Protein AF-A0A3D2L9Y1-F1 (afdb_monomer_lite)

pLDDT: mean 83.27, std 14.19, range [39.56, 96.75]

Sequence (163 aa):
FTISIGLVYITIAAFVGSVGGILMKRMAPIKALRLQAWVGLFSFAPLLITSSMIETGQLEALSRGGWQLAVAWLFAVVGVSIFGHGGFYTLIKKYDISLLSPLTLMTPVWGVVFGIVLLNEPITARLILGSVISLSGVFVIAVRQNKTLPDAAIVKKMGSGGS

Radius of gyration: 20.58 Å; chains: 1; bounding box: 47×42×62 Å

Structure (mmCIF, N/CA/C/O backbone):
data_AF-A0A3D2L9Y1-F1
#
_entry.id   AF-A0A3D2L9Y1-F1
#
loop_
_atom_site.group_PDB
_atom_site.id
_atom_site.type_symbol
_atom_site.label_atom_id
_atom_site.label_alt_id
_atom_site.label_comp_id
_atom_site.label_asym_id
_atom_site.label_entity_id
_atom_site.label_seq_id
_atom_site.pdbx_PDB_ins_code
_atom_site.Cartn_x
_atom_site.Cartn_y
_atom_site.Cartn_z
_atom_site.occupancy
_atom_site.B_iso_or_equiv
_atom_site.auth_seq_id
_atom_site.auth_comp_id
_atom_site.auth_asym_id
_atom_site.auth_atom_id
_atom_site.pdbx_PDB_model_num
ATOM 1 N N . PHE A 1 1 ? -2.178 27.683 7.871 1.00 56.72 1 PHE A N 1
ATOM 2 C CA . PHE A 1 1 ? -2.111 26.350 7.242 1.00 56.72 1 PHE A CA 1
ATOM 3 C C . PHE A 1 1 ? -1.381 25.447 8.223 1.00 56.72 1 PHE A C 1
ATOM 5 O O . PHE A 1 1 ? -0.203 25.677 8.459 1.00 56.72 1 PHE A O 1
ATOM 12 N N . THR A 1 2 ? -2.076 24.535 8.900 1.00 74.62 2 THR A N 1
ATOM 13 C CA . THR A 1 2 ? -1.471 23.700 9.952 1.00 74.62 2 THR A CA 1
ATOM 14 C C . THR A 1 2 ? -1.095 22.363 9.332 1.00 74.62 2 THR A C 1
ATOM 16 O O . THR A 1 2 ? -1.964 21.674 8.798 1.00 74.62 2 THR A O 1
ATOM 19 N N . ILE A 1 3 ? 0.190 22.013 9.343 1.00 82.56 3 ILE A N 1
ATOM 20 C CA . ILE A 1 3 ? 0.642 20.702 8.867 1.00 82.56 3 ILE A CA 1
ATOM 21 C C . ILE A 1 3 ? 0.085 19.653 9.834 1.00 82.56 3 ILE A C 1
ATOM 23 O O . ILE A 1 3 ? 0.392 19.684 11.024 1.00 82.56 3 ILE A O 1
ATOM 27 N N . SER A 1 4 ? -0.771 18.756 9.339 1.00 91.75 4 SER A N 1
ATOM 28 C CA . SER A 1 4 ? -1.321 17.674 10.155 1.00 91.75 4 SER A CA 1
ATOM 29 C C . SER A 1 4 ? -0.304 16.545 10.304 1.00 91.75 4 SER A C 1
ATOM 31 O O . SER A 1 4 ? 0.485 16.280 9.395 1.00 91.75 4 SER A O 1
ATOM 33 N N . ILE A 1 5 ? -0.356 15.826 11.427 1.00 91.62 5 ILE A N 1
ATOM 34 C CA . ILE A 1 5 ? 0.500 14.653 11.658 1.00 91.62 5 ILE A CA 1
ATOM 35 C C . ILE A 1 5 ? 0.315 13.588 10.561 1.00 91.62 5 ILE A C 1
ATOM 37 O O . ILE A 1 5 ? 1.281 12.989 10.097 1.00 91.62 5 ILE A O 1
ATOM 41 N N . GLY A 1 6 ? -0.915 13.430 10.057 1.00 89.19 6 GLY A N 1
ATOM 42 C CA . GLY A 1 6 ? -1.221 12.529 8.945 1.00 89.19 6 GLY A CA 1
ATOM 43 C C . GLY A 1 6 ? -0.502 12.915 7.650 1.00 89.19 6 GLY A C 1
ATOM 44 O O . GLY A 1 6 ? 0.006 12.041 6.951 1.00 89.19 6 GLY A O 1
ATOM 45 N N . LEU A 1 7 ? -0.385 14.214 7.349 1.00 88.50 7 LEU A N 1
ATOM 46 C CA . LEU A 1 7 ? 0.342 14.682 6.165 1.00 88.50 7 LEU A CA 1
ATOM 47 C C . LEU A 1 7 ? 1.845 14.383 6.269 1.00 88.50 7 LEU A C 1
ATOM 49 O O . LEU A 1 7 ? 2.471 14.007 5.275 1.00 88.50 7 LEU A O 1
ATOM 53 N N . VAL A 1 8 ? 2.411 14.494 7.474 1.00 93.06 8 VAL A N 1
ATOM 54 C CA . VAL A 1 8 ? 3.802 14.101 7.747 1.00 93.06 8 VAL A CA 1
ATOM 55 C C . VAL A 1 8 ? 3.990 12.603 7.503 1.00 93.06 8 VAL A C 1
ATOM 57 O O . VAL A 1 8 ? 4.893 12.225 6.755 1.00 93.06 8 VAL A O 1
ATOM 60 N N . TYR A 1 9 ? 3.108 11.751 8.040 1.00 91.31 9 TYR A N 1
ATOM 61 C CA . TYR A 1 9 ? 3.184 10.302 7.823 1.00 91.31 9 TYR A CA 1
ATOM 62 C C . TYR A 1 9 ? 3.076 9.912 6.348 1.00 91.31 9 TYR A C 1
ATOM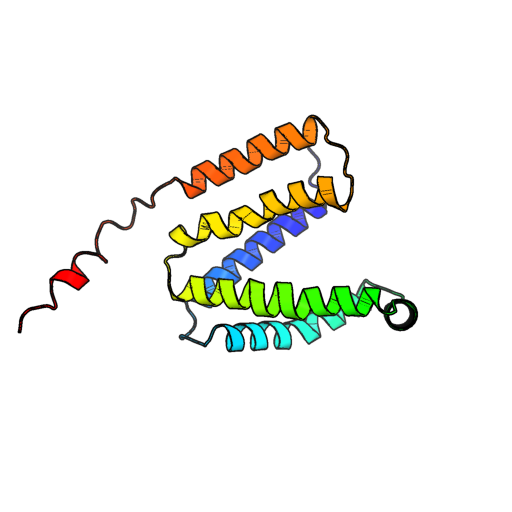 64 O O . TYR A 1 9 ? 3.879 9.108 5.877 1.00 91.31 9 TYR A O 1
ATOM 72 N N . ILE A 1 10 ? 2.146 10.510 5.599 1.00 90.44 10 ILE A N 1
ATOM 73 C CA . ILE A 1 10 ? 1.994 10.243 4.160 1.00 90.44 10 ILE A CA 1
ATOM 74 C C . ILE A 1 10 ? 3.259 10.647 3.393 1.00 90.44 10 ILE A C 1
ATOM 76 O O . ILE A 1 10 ? 3.709 9.911 2.516 1.00 90.44 10 ILE A O 1
ATOM 80 N N . THR A 1 11 ? 3.864 11.784 3.741 1.00 91.00 11 THR A N 1
ATOM 81 C CA . THR A 1 11 ? 5.090 12.266 3.086 1.00 91.00 11 THR A CA 1
ATOM 82 C C . THR A 1 11 ? 6.264 11.317 3.338 1.00 91.00 11 THR A C 1
ATOM 84 O O . THR A 1 11 ? 6.966 10.938 2.399 1.00 91.00 11 THR A O 1
ATOM 87 N N . ILE A 1 12 ? 6.445 10.873 4.587 1.00 95.06 12 ILE A N 1
ATOM 88 C CA . ILE A 1 12 ? 7.479 9.892 4.950 1.00 95.06 12 ILE A CA 1
ATOM 89 C C . ILE A 1 12 ? 7.228 8.562 4.230 1.00 95.06 12 ILE A C 1
ATOM 91 O O . ILE A 1 12 ? 8.150 8.005 3.634 1.00 95.06 12 ILE A O 1
ATOM 95 N N . ALA A 1 13 ? 5.985 8.076 4.222 1.00 91.25 13 ALA A N 1
ATOM 96 C CA . ALA A 1 13 ? 5.618 6.834 3.548 1.00 91.25 13 ALA A CA 1
ATOM 97 C C . ALA A 1 13 ? 5.904 6.893 2.038 1.00 91.25 13 ALA A C 1
ATOM 99 O O . ALA A 1 13 ? 6.487 5.960 1.484 1.00 91.25 13 ALA A O 1
ATOM 100 N N . ALA A 1 14 ? 5.565 8.004 1.378 1.00 87.88 14 ALA A N 1
ATOM 101 C CA . ALA A 1 14 ? 5.842 8.210 -0.042 1.00 87.88 14 ALA A CA 1
ATOM 102 C C . ALA A 1 14 ? 7.351 8.239 -0.342 1.00 87.88 14 ALA A C 1
ATOM 104 O O . ALA A 1 14 ? 7.801 7.643 -1.327 1.00 87.88 14 ALA A O 1
ATOM 105 N N . PHE A 1 15 ? 8.143 8.883 0.519 1.00 91.44 15 PHE A N 1
ATOM 106 C CA . PHE A 1 15 ? 9.600 8.906 0.399 1.00 91.44 15 PHE A CA 1
ATOM 107 C C . PHE A 1 15 ? 10.204 7.502 0.548 1.00 91.44 15 PHE A C 1
ATOM 109 O O . PHE A 1 15 ? 10.925 7.046 -0.342 1.00 91.44 15 PHE A O 1
ATOM 116 N N . VAL A 1 16 ? 9.854 6.780 1.618 1.00 92.50 16 VAL A N 1
ATOM 117 C CA . VAL A 1 16 ? 10.332 5.408 1.870 1.00 92.50 16 VAL A CA 1
ATOM 118 C C . VAL A 1 16 ? 9.915 4.465 0.738 1.00 92.50 16 VAL A C 1
ATOM 120 O O . VAL A 1 16 ? 10.744 3.704 0.238 1.00 92.50 16 VAL A O 1
ATOM 123 N N . GLY A 1 17 ? 8.666 4.556 0.272 1.00 85.44 17 GLY A N 1
ATOM 124 C CA . GLY A 1 17 ? 8.167 3.769 -0.857 1.00 85.44 17 GLY A CA 1
ATOM 125 C C . GLY A 1 17 ? 8.931 4.042 -2.155 1.00 85.44 17 GLY A C 1
ATOM 126 O O . GLY A 1 17 ? 9.277 3.105 -2.877 1.00 85.44 17 GLY A O 1
ATOM 127 N N . SER A 1 18 ? 9.272 5.306 -2.422 1.00 83.94 18 SER A N 1
ATOM 128 C CA . SER A 1 18 ? 10.062 5.702 -3.596 1.00 83.94 18 SER A CA 1
ATOM 129 C C . SER A 1 18 ? 11.490 5.154 -3.536 1.00 83.94 18 SER A C 1
ATOM 131 O O . SER A 1 18 ? 11.969 4.569 -4.511 1.00 83.94 18 SER A O 1
ATOM 133 N N . VAL A 1 19 ? 12.156 5.273 -2.382 1.00 87.50 19 VAL A N 1
ATOM 134 C CA . VAL A 1 19 ? 13.490 4.692 -2.156 1.00 87.50 19 VAL A CA 1
ATOM 135 C C . VAL A 1 19 ? 13.447 3.171 -2.317 1.00 87.50 19 VAL A C 1
ATOM 137 O O . VAL A 1 19 ? 14.272 2.609 -3.041 1.00 87.50 19 VAL A O 1
ATOM 140 N N . GLY A 1 20 ? 12.449 2.507 -1.726 1.00 84.88 20 GLY A N 1
ATOM 141 C CA . GLY A 1 20 ? 12.233 1.066 -1.871 1.00 84.88 20 GLY A CA 1
ATOM 142 C C . GLY A 1 20 ? 12.057 0.645 -3.333 1.00 84.88 20 GLY A C 1
ATOM 143 O O . GLY A 1 20 ? 12.697 -0.304 -3.784 1.00 84.88 20 GLY A O 1
ATOM 144 N N . GLY A 1 21 ? 11.265 1.394 -4.106 1.00 79.12 21 GLY A N 1
ATOM 145 C CA . GLY A 1 21 ? 11.091 1.189 -5.547 1.00 79.12 21 GLY A CA 1
ATOM 146 C C . GLY A 1 21 ? 12.402 1.253 -6.336 1.00 79.12 21 GLY A C 1
ATOM 147 O O . GLY A 1 21 ? 12.674 0.382 -7.168 1.00 79.12 21 GLY A O 1
ATOM 148 N N . ILE A 1 22 ? 13.243 2.250 -6.046 1.00 82.25 22 ILE A N 1
ATOM 149 C CA . ILE A 1 22 ? 14.557 2.415 -6.685 1.00 82.25 22 ILE A CA 1
ATOM 150 C C . ILE A 1 22 ? 15.498 1.266 -6.305 1.00 82.25 22 ILE A C 1
ATOM 152 O O . ILE A 1 22 ? 16.151 0.696 -7.183 1.00 82.25 22 ILE A O 1
ATOM 156 N N . LEU A 1 23 ? 15.560 0.898 -5.022 1.00 84.25 23 LEU A N 1
ATOM 157 C CA . LEU A 1 23 ? 16.397 -0.205 -4.542 1.00 84.25 23 LEU A CA 1
ATOM 158 C C . LEU A 1 23 ? 15.993 -1.534 -5.188 1.00 84.25 23 LEU A C 1
ATOM 160 O O . LEU A 1 23 ? 16.859 -2.236 -5.708 1.00 84.25 23 LEU A O 1
ATOM 164 N N . MET A 1 24 ? 14.692 -1.838 -5.263 1.00 80.00 24 MET A N 1
ATOM 165 C CA . MET A 1 24 ? 14.184 -3.051 -5.920 1.00 80.00 24 MET A CA 1
ATOM 166 C C . MET A 1 24 ? 14.624 -3.163 -7.384 1.00 80.00 24 MET A C 1
ATOM 168 O O . MET A 1 24 ? 14.886 -4.270 -7.857 1.00 80.00 24 MET A O 1
ATOM 172 N N . LYS A 1 25 ? 14.737 -2.035 -8.098 1.00 75.38 25 LYS A N 1
ATOM 173 C CA . LYS A 1 25 ? 15.258 -2.009 -9.472 1.00 75.38 25 LYS A CA 1
ATOM 174 C C . LYS A 1 25 ? 16.761 -2.251 -9.570 1.00 75.38 25 LYS A C 1
ATOM 176 O O . LYS A 1 25 ? 17.215 -2.747 -10.596 1.00 75.38 25 LYS A O 1
ATOM 181 N N . ARG A 1 26 ? 17.529 -1.875 -8.546 1.00 82.69 26 ARG A N 1
ATOM 182 C CA . ARG A 1 26 ? 18.990 -2.062 -8.506 1.00 82.69 26 ARG A CA 1
ATOM 183 C C . ARG A 1 26 ? 19.403 -3.456 -8.035 1.00 82.69 26 ARG A C 1
ATOM 185 O O . ARG A 1 26 ? 20.544 -3.850 -8.246 1.00 82.69 26 ARG A O 1
ATOM 192 N N . MET A 1 27 ? 18.502 -4.195 -7.391 1.00 81.31 27 MET A N 1
ATOM 193 C CA . MET A 1 27 ? 18.764 -5.561 -6.946 1.00 81.31 27 MET A CA 1
ATOM 194 C C . MET A 1 27 ? 18.876 -6.532 -8.125 1.00 81.31 27 MET A C 1
ATOM 196 O O . MET A 1 27 ? 18.195 -6.395 -9.143 1.00 81.31 27 MET A O 1
ATOM 200 N N . ALA A 1 28 ? 19.687 -7.577 -7.942 1.00 81.81 28 ALA A N 1
ATOM 201 C CA . ALA A 1 28 ? 19.756 -8.695 -8.874 1.00 81.81 28 ALA A CA 1
ATOM 202 C C . ALA A 1 28 ? 18.354 -9.297 -9.130 1.00 81.81 28 ALA A C 1
ATOM 204 O O . ALA A 1 28 ? 17.481 -9.260 -8.250 1.00 81.81 28 ALA A O 1
ATOM 205 N N . PRO A 1 29 ? 18.103 -9.871 -10.320 1.00 78.44 29 PRO A N 1
ATOM 206 C CA . PRO A 1 29 ? 16.788 -10.380 -10.689 1.00 78.44 29 PRO A CA 1
ATOM 207 C C . PRO A 1 29 ? 16.360 -11.569 -9.812 1.00 78.44 29 PRO A C 1
ATOM 209 O O . PRO A 1 29 ? 16.643 -12.730 -10.086 1.00 78.44 29 PRO A O 1
ATOM 212 N N . ILE A 1 30 ? 15.614 -11.270 -8.749 1.00 84.25 30 ILE A N 1
ATOM 213 C CA . ILE A 1 30 ? 14.937 -12.254 -7.893 1.00 84.25 30 ILE A CA 1
ATOM 214 C C . ILE A 1 30 ? 13.509 -12.489 -8.414 1.00 84.25 30 ILE A C 1
ATOM 216 O O . ILE A 1 30 ? 12.858 -11.548 -8.861 1.00 84.25 30 ILE A O 1
ATOM 220 N N . LYS A 1 31 ? 12.973 -13.715 -8.361 1.00 87.12 31 LYS A N 1
ATOM 221 C CA . LYS A 1 31 ? 11.558 -13.968 -8.712 1.00 87.12 31 LYS A CA 1
ATOM 222 C C . LYS A 1 31 ? 10.624 -13.131 -7.822 1.00 87.12 31 LYS A C 1
ATOM 224 O O . LYS A 1 31 ? 10.855 -13.054 -6.620 1.00 87.12 31 LYS A O 1
ATOM 229 N N . ALA A 1 32 ? 9.564 -12.551 -8.390 1.00 84.00 32 ALA A N 1
ATOM 230 C CA . ALA A 1 32 ? 8.650 -11.643 -7.684 1.00 84.00 32 ALA A CA 1
ATOM 231 C C . ALA A 1 32 ? 8.101 -12.225 -6.369 1.00 84.00 32 ALA A C 1
ATOM 233 O O . ALA A 1 32 ? 8.170 -11.572 -5.334 1.00 84.00 32 ALA A O 1
ATOM 234 N N . LEU A 1 33 ? 7.668 -13.489 -6.383 1.00 87.69 33 LEU A N 1
ATOM 235 C CA . LEU A 1 33 ? 7.171 -14.171 -5.184 1.00 87.69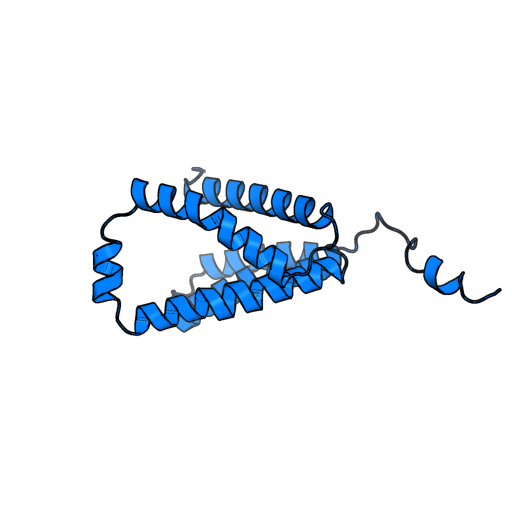 33 LEU A CA 1
ATOM 236 C C . LEU A 1 33 ? 8.242 -14.317 -4.091 1.00 87.69 33 LEU A C 1
ATOM 238 O O . LEU A 1 33 ? 7.949 -14.180 -2.910 1.00 87.69 33 LEU A O 1
ATOM 242 N N . ARG A 1 34 ? 9.504 -14.550 -4.476 1.00 90.12 34 ARG A N 1
ATOM 243 C CA . ARG A 1 34 ? 10.620 -14.636 -3.523 1.00 90.12 34 ARG A CA 1
ATOM 244 C C . ARG A 1 34 ? 10.932 -13.268 -2.917 1.00 90.12 34 ARG A C 1
ATOM 246 O O . ARG A 1 34 ? 11.239 -13.195 -1.736 1.00 90.12 34 ARG A O 1
ATOM 253 N N . LEU A 1 35 ? 10.835 -12.198 -3.706 1.00 87.69 35 LEU A N 1
ATOM 254 C CA . LEU A 1 35 ? 10.956 -10.836 -3.189 1.00 87.69 35 LEU A CA 1
ATOM 255 C C . LEU A 1 35 ? 9.834 -10.537 -2.184 1.00 87.69 35 LEU A C 1
ATOM 257 O O . LEU A 1 35 ? 10.129 -10.068 -1.091 1.00 87.69 35 LEU A O 1
ATOM 261 N N . GLN A 1 36 ? 8.586 -10.891 -2.507 1.00 90.06 36 GLN A N 1
ATOM 262 C CA . GLN A 1 36 ? 7.450 -10.715 -1.597 1.00 90.06 36 GLN A CA 1
ATOM 263 C C . GLN A 1 36 ? 7.619 -11.503 -0.291 1.00 90.06 36 GLN A C 1
ATOM 265 O O . GLN A 1 36 ? 7.335 -10.977 0.782 1.00 90.06 36 GLN A O 1
ATOM 270 N N . ALA A 1 37 ? 8.140 -12.732 -0.362 1.00 91.25 37 ALA A N 1
ATOM 271 C CA . ALA A 1 37 ? 8.443 -13.533 0.821 1.00 91.25 37 ALA A CA 1
ATOM 272 C C . ALA A 1 37 ? 9.501 -12.866 1.717 1.00 91.25 37 ALA A C 1
ATOM 274 O O . ALA A 1 37 ? 9.321 -12.808 2.931 1.00 91.25 37 ALA A O 1
ATOM 275 N N . TRP A 1 38 ? 10.568 -12.310 1.130 1.00 91.62 38 TRP A N 1
ATOM 276 C CA . TRP A 1 38 ? 11.579 -11.566 1.886 1.00 91.62 38 TRP A CA 1
ATOM 277 C C . TRP A 1 38 ? 11.015 -10.300 2.525 1.00 91.62 38 TRP A C 1
ATOM 279 O O . TRP A 1 38 ? 11.275 -10.054 3.700 1.00 91.62 38 TRP A O 1
ATOM 289 N N . VAL A 1 39 ? 10.219 -9.523 1.785 1.00 89.25 39 VAL A N 1
ATOM 290 C CA . VAL A 1 39 ? 9.552 -8.328 2.322 1.00 89.25 39 VAL A CA 1
ATOM 291 C C . VAL A 1 39 ? 8.665 -8.707 3.507 1.00 89.25 39 VAL A C 1
ATOM 293 O O . VAL A 1 39 ? 8.776 -8.085 4.559 1.00 89.25 39 VAL A O 1
ATOM 296 N N . GLY A 1 40 ? 7.845 -9.753 3.378 1.00 90.88 40 GLY A N 1
ATOM 297 C CA . GLY A 1 40 ? 6.997 -10.238 4.469 1.00 90.88 40 GLY A CA 1
ATOM 298 C C . GLY A 1 40 ? 7.801 -10.686 5.692 1.00 90.88 40 GLY A C 1
ATOM 299 O O . GLY A 1 40 ? 7.509 -10.257 6.807 1.00 90.88 40 GLY A O 1
ATOM 300 N N . LEU A 1 41 ? 8.855 -11.482 5.484 1.00 94.56 41 LEU A N 1
ATOM 301 C CA . LEU A 1 41 ? 9.709 -11.982 6.564 1.00 94.56 41 LEU A CA 1
ATOM 302 C C . LEU A 1 41 ? 10.394 -10.842 7.330 1.00 94.56 41 LEU A C 1
ATOM 304 O O . LEU A 1 41 ? 10.337 -10.806 8.557 1.00 94.56 41 LEU A O 1
ATOM 308 N N . PHE A 1 42 ? 11.001 -9.887 6.621 1.00 94.06 42 PHE A N 1
ATOM 309 C CA . PHE A 1 42 ? 11.674 -8.750 7.257 1.00 94.06 42 PHE A CA 1
ATOM 310 C C . PHE A 1 42 ? 10.705 -7.715 7.835 1.00 94.06 42 PHE A C 1
ATOM 312 O O . PHE A 1 42 ? 11.102 -6.944 8.705 1.00 94.06 42 PHE A O 1
ATOM 319 N N . SER A 1 43 ? 9.440 -7.710 7.404 1.00 93.50 43 SER A N 1
ATOM 320 C CA . SER A 1 43 ? 8.404 -6.853 7.991 1.00 93.50 43 SER A CA 1
ATOM 321 C C . SER A 1 43 ? 7.873 -7.393 9.320 1.00 93.50 43 SER A C 1
ATOM 323 O O . SER A 1 43 ? 7.349 -6.614 10.111 1.00 93.50 43 SER A O 1
ATOM 325 N N . PHE A 1 44 ? 8.022 -8.693 9.605 1.00 94.38 44 PHE A N 1
ATOM 326 C CA . PHE A 1 44 ? 7.456 -9.318 10.804 1.00 94.38 44 PHE A CA 1
ATOM 327 C C . PHE A 1 44 ? 7.940 -8.664 12.106 1.00 94.38 44 PHE A C 1
ATOM 329 O O . PHE A 1 44 ? 7.127 -8.194 12.896 1.00 94.38 44 PHE A O 1
ATOM 336 N N . ALA A 1 45 ? 9.258 -8.589 12.313 1.00 95.81 45 ALA A N 1
ATOM 337 C CA . ALA A 1 45 ? 9.834 -8.023 13.532 1.00 95.81 45 ALA A CA 1
ATOM 338 C C . ALA A 1 45 ? 9.469 -6.539 13.756 1.00 95.81 45 ALA A C 1
ATOM 340 O O . ALA A 1 45 ? 8.962 -6.225 14.833 1.00 95.81 45 ALA A O 1
ATOM 341 N N . PRO A 1 46 ? 9.660 -5.614 12.789 1.00 95.00 46 PRO A N 1
ATOM 342 C CA . PRO A 1 46 ? 9.325 -4.208 13.005 1.00 95.00 46 PRO A CA 1
ATOM 343 C C . PRO A 1 46 ? 7.822 -3.980 13.196 1.00 95.00 46 PRO A C 1
ATOM 345 O O . PRO A 1 46 ? 7.452 -3.154 14.030 1.00 95.00 46 PRO A O 1
ATOM 348 N N . LEU A 1 47 ? 6.954 -4.716 12.488 1.00 94.00 47 LEU A N 1
ATOM 349 C CA . LEU A 1 47 ? 5.506 -4.619 12.697 1.00 94.00 47 LEU A CA 1
ATOM 350 C C . LEU A 1 47 ? 5.101 -5.137 14.078 1.00 94.00 47 LEU A C 1
ATOM 352 O O . LEU A 1 47 ? 4.326 -4.471 14.758 1.00 94.00 47 LEU A O 1
ATOM 356 N N . LEU A 1 48 ? 5.656 -6.270 14.521 1.00 94.38 48 LEU A N 1
ATOM 357 C CA . LEU A 1 48 ? 5.363 -6.824 15.842 1.00 94.38 48 LEU A CA 1
ATOM 358 C C . LEU A 1 48 ? 5.816 -5.878 16.962 1.00 94.38 48 LEU A C 1
ATOM 360 O O . LEU A 1 48 ? 5.043 -5.605 17.876 1.00 94.38 48 LEU A O 1
ATOM 364 N N . ILE A 1 49 ? 7.033 -5.332 16.863 1.00 96.12 49 ILE A N 1
ATOM 365 C CA . ILE A 1 49 ? 7.560 -4.367 17.839 1.00 96.12 49 ILE A CA 1
ATOM 366 C C . ILE A 1 49 ? 6.673 -3.119 17.870 1.00 96.12 49 ILE A C 1
ATOM 368 O O . ILE A 1 49 ? 6.202 -2.728 18.935 1.00 96.12 49 ILE A O 1
ATOM 372 N N . THR A 1 50 ? 6.385 -2.530 16.708 1.00 94.62 50 THR A N 1
ATOM 373 C CA . THR A 1 50 ? 5.601 -1.289 16.627 1.00 94.62 50 THR A CA 1
ATOM 374 C C . THR A 1 50 ? 4.175 -1.492 17.139 1.00 94.62 50 THR A C 1
ATOM 376 O O . THR A 1 50 ? 3.694 -0.684 17.930 1.00 94.62 50 THR A O 1
ATOM 379 N N . SER A 1 51 ? 3.524 -2.596 16.761 1.00 94.31 51 SER A N 1
ATOM 380 C CA . SER A 1 51 ? 2.193 -2.950 17.261 1.00 94.31 51 SER A CA 1
ATOM 381 C C . SER A 1 51 ? 2.227 -3.156 18.778 1.00 94.31 51 SER A C 1
ATOM 383 O O . SER A 1 51 ? 1.409 -2.574 19.478 1.00 94.31 51 SER A O 1
ATOM 385 N N . SER A 1 52 ? 3.222 -3.861 19.333 1.00 94.25 52 SER A N 1
ATOM 386 C CA . SER A 1 52 ? 3.336 -4.056 20.792 1.00 94.25 52 SER A CA 1
ATOM 387 C C . SER A 1 52 ? 3.559 -2.767 21.596 1.00 94.25 52 SER A C 1
ATOM 389 O O . SER A 1 52 ? 3.212 -2.715 22.773 1.00 94.25 52 SER A O 1
ATOM 391 N N . MET A 1 53 ? 4.133 -1.731 20.977 1.00 96.75 53 MET A N 1
ATOM 392 C CA . MET A 1 53 ? 4.400 -0.447 21.629 1.00 96.75 53 MET A CA 1
ATOM 393 C C . MET A 1 53 ? 3.218 0.528 21.551 1.00 96.75 53 MET A C 1
ATOM 395 O O . MET A 1 53 ? 3.107 1.401 22.410 1.00 96.75 53 MET A O 1
ATOM 399 N N . ILE A 1 54 ? 2.382 0.431 20.511 1.00 95.75 54 ILE A N 1
ATOM 400 C CA . ILE A 1 54 ? 1.372 1.452 20.178 1.00 95.75 54 ILE A CA 1
ATOM 401 C C . ILE A 1 54 ? -0.061 0.917 20.303 1.00 95.75 54 ILE A C 1
ATOM 403 O O . ILE A 1 54 ? -0.977 1.679 20.609 1.00 95.75 54 ILE A O 1
ATOM 407 N N . GLU A 1 55 ? -0.274 -0.378 20.082 1.00 94.38 55 GLU A N 1
ATOM 408 C CA . GLU A 1 55 ? -1.594 -1.007 20.066 1.00 94.38 55 GLU A CA 1
ATOM 409 C C . GLU A 1 55 ? -1.811 -1.874 21.313 1.00 94.38 55 GLU A C 1
ATOM 411 O O . GLU A 1 55 ? -0.884 -2.447 21.883 1.00 94.38 55 GLU A O 1
ATOM 416 N N . THR A 1 56 ? -3.068 -1.999 21.733 1.00 94.56 56 THR A N 1
ATOM 417 C CA . THR A 1 56 ? -3.485 -2.834 22.867 1.00 94.56 56 THR A CA 1
ATOM 418 C C . THR A 1 56 ? -4.656 -3.731 22.464 1.00 94.56 56 THR A C 1
ATOM 420 O O . THR A 1 56 ? -5.337 -3.480 21.472 1.00 94.56 56 THR A O 1
ATOM 423 N N . GLY A 1 57 ? -4.880 -4.826 23.199 1.00 93.81 57 GLY A N 1
ATOM 424 C CA . GLY A 1 57 ? -6.011 -5.732 22.948 1.00 93.81 57 GLY A CA 1
ATOM 425 C C . GLY A 1 57 ? -5.844 -6.690 21.758 1.00 93.81 57 GLY A C 1
ATOM 426 O O . GLY A 1 57 ? -6.812 -7.325 21.352 1.00 93.81 57 GLY A O 1
ATOM 427 N N . GLN A 1 58 ? -4.635 -6.852 21.209 1.00 91.50 58 GLN A N 1
ATOM 428 C CA . GLN A 1 58 ? -4.380 -7.694 20.025 1.00 91.50 58 GLN A CA 1
ATOM 429 C C . GLN A 1 58 ? -4.839 -9.151 20.217 1.00 91.50 58 GLN A C 1
ATOM 431 O O . GLN A 1 58 ? -5.505 -9.718 19.354 1.00 91.50 58 GLN A O 1
ATOM 436 N N . LEU A 1 59 ? -4.514 -9.756 21.368 1.00 91.12 59 LEU A N 1
ATOM 437 C CA . LEU A 1 59 ? -4.893 -11.138 21.696 1.00 91.12 59 LEU A CA 1
ATOM 438 C C . LEU A 1 59 ? -6.413 -11.303 21.848 1.00 91.12 59 LEU A C 1
ATOM 440 O O . LEU A 1 59 ? -6.974 -12.330 21.470 1.00 91.12 59 LEU A O 1
ATOM 444 N N . GLU A 1 60 ? -7.084 -10.282 22.376 1.00 93.06 60 GLU A N 1
ATOM 445 C CA . GLU A 1 60 ? -8.540 -10.255 22.520 1.00 93.06 60 GLU A CA 1
ATOM 446 C C . GLU A 1 60 ? -9.230 -10.069 21.162 1.00 93.06 60 GLU A C 1
ATOM 448 O O . GLU A 1 60 ? -10.228 -10.728 20.877 1.00 93.06 60 GLU A O 1
ATOM 453 N N . ALA A 1 61 ? -8.669 -9.240 20.280 1.00 89.94 61 ALA A N 1
ATOM 454 C CA . ALA A 1 61 ? -9.142 -9.095 18.906 1.00 89.94 61 ALA A CA 1
ATOM 455 C C . ALA A 1 61 ? -8.999 -10.406 18.112 1.00 89.94 61 ALA A C 1
ATOM 457 O O . ALA A 1 61 ? -9.906 -10.772 17.364 1.00 89.94 61 ALA A O 1
ATOM 458 N N . LEU A 1 62 ? -7.906 -11.149 18.320 1.00 90.31 62 LEU A N 1
ATOM 459 C CA . LEU A 1 62 ? -7.698 -12.481 17.740 1.00 90.31 62 LEU A CA 1
ATOM 460 C C . LEU A 1 62 ? -8.741 -13.495 18.222 1.00 90.31 62 LEU A C 1
ATOM 462 O O . LEU A 1 62 ? -9.276 -14.247 17.409 1.00 90.31 62 LEU A O 1
ATOM 466 N N . SER A 1 63 ? -9.060 -13.507 19.519 1.00 91.62 63 SER A N 1
ATOM 467 C CA . SER A 1 63 ? -10.036 -14.456 20.070 1.00 91.62 63 SER A CA 1
ATOM 468 C C . SER A 1 63 ? -11.484 -14.109 19.712 1.00 91.62 63 SER A C 1
ATOM 470 O O . SER A 1 63 ? -12.299 -15.013 19.528 1.00 91.62 63 SER A O 1
ATOM 472 N N . ARG A 1 64 ? -11.816 -12.819 19.568 1.00 93.38 64 ARG A N 1
ATOM 473 C CA . ARG A 1 64 ? -13.177 -12.351 19.246 1.00 93.38 64 ARG A CA 1
ATOM 474 C C . ARG A 1 64 ? -13.450 -12.138 17.760 1.00 93.38 64 ARG A C 1
ATOM 476 O O . ARG A 1 64 ? -14.611 -12.039 17.376 1.00 93.38 64 ARG A O 1
ATOM 483 N N . GLY A 1 65 ? -12.417 -12.056 16.926 1.00 89.38 65 GLY A N 1
ATOM 484 C CA . GLY A 1 65 ? -12.546 -11.680 15.516 1.00 89.38 65 GLY A CA 1
ATOM 485 C C . GLY A 1 65 ? -13.297 -12.685 14.635 1.00 89.38 65 GLY A C 1
ATOM 486 O O . GLY A 1 65 ? -13.787 -12.311 13.568 1.00 89.38 65 GLY A O 1
ATOM 487 N N . GLY A 1 66 ? -13.409 -13.945 15.071 1.00 93.00 66 GLY A N 1
ATOM 488 C CA . GLY A 1 66 ? -14.206 -14.972 14.399 1.00 93.00 66 GLY A CA 1
ATOM 489 C C . GLY A 1 66 ? -13.825 -15.194 12.929 1.00 93.00 66 GLY A C 1
ATOM 490 O O . GLY A 1 66 ? -12.662 -15.091 12.534 1.00 93.00 66 GLY A O 1
ATOM 491 N N . TRP A 1 67 ? -14.820 -15.511 12.098 1.00 94.69 67 TRP A N 1
ATOM 492 C CA . TRP A 1 67 ? -14.611 -15.790 10.673 1.00 94.69 67 TRP A CA 1
ATOM 493 C C . TRP A 1 67 ? -14.318 -14.522 9.858 1.00 94.69 67 TRP A C 1
ATOM 495 O O . TRP A 1 67 ? -13.615 -14.594 8.851 1.00 94.69 67 TRP A O 1
ATOM 505 N N . GLN A 1 68 ? -14.797 -13.353 10.294 1.00 94.12 68 GLN A N 1
ATOM 506 C CA . GLN A 1 68 ? -14.547 -12.078 9.620 1.00 94.12 68 GLN A CA 1
ATOM 507 C C . GLN A 1 68 ? -13.061 -11.715 9.661 1.00 94.12 68 GLN A C 1
ATOM 509 O O . GLN A 1 68 ? -12.502 -11.310 8.640 1.00 94.12 68 GLN A O 1
ATOM 514 N N . LEU A 1 69 ? -12.404 -11.925 10.809 1.00 94.31 69 LEU A N 1
ATOM 515 C CA . LEU A 1 69 ? -10.956 -11.753 10.925 1.00 94.31 69 LEU A CA 1
ATOM 516 C C . LEU A 1 69 ? -10.208 -12.712 9.993 1.00 94.31 69 LEU A C 1
ATOM 518 O O . LEU A 1 69 ? -9.263 -12.296 9.327 1.00 94.31 69 LEU A O 1
ATOM 522 N N . ALA A 1 70 ? -10.655 -13.966 9.892 1.00 93.44 70 ALA A N 1
ATOM 523 C CA . ALA A 1 70 ? -10.051 -14.938 8.984 1.00 93.44 70 ALA A CA 1
ATOM 524 C C . ALA A 1 70 ? -10.178 -14.511 7.511 1.00 93.44 70 ALA A C 1
ATOM 526 O O . ALA A 1 70 ? -9.205 -14.604 6.765 1.00 93.44 70 ALA A O 1
ATOM 527 N N . VAL A 1 71 ? -11.337 -13.989 7.095 1.00 95.69 71 VAL A N 1
ATOM 528 C CA . VAL A 1 71 ? -11.547 -13.476 5.729 1.00 95.69 71 VAL A CA 1
ATOM 529 C C . VAL A 1 71 ? -10.698 -12.233 5.464 1.00 95.69 71 VAL A C 1
ATOM 531 O O . VAL A 1 71 ? -10.051 -12.158 4.419 1.00 95.69 71 VAL A O 1
ATOM 534 N N . ALA A 1 72 ? -10.646 -11.283 6.401 1.00 94.44 72 ALA A N 1
ATOM 535 C CA . ALA A 1 72 ? -9.811 -10.089 6.275 1.00 94.44 72 ALA A CA 1
ATOM 536 C C . ALA A 1 72 ? -8.321 -10.453 6.173 1.00 94.44 72 ALA A C 1
ATOM 538 O O . ALA A 1 72 ? -7.604 -9.934 5.313 1.00 94.44 72 ALA A O 1
ATOM 539 N N . TRP A 1 73 ? -7.869 -11.397 7.000 1.00 94.56 73 TRP A N 1
ATOM 540 C CA . TRP A 1 73 ? -6.504 -11.908 6.968 1.00 94.56 73 TRP A CA 1
ATOM 541 C C . TRP A 1 73 ? -6.195 -12.631 5.653 1.00 94.56 73 TRP A C 1
ATOM 543 O O . TRP A 1 73 ? -5.180 -12.344 5.017 1.00 94.56 73 TRP A O 1
ATOM 553 N N . LEU A 1 74 ? -7.093 -13.503 5.186 1.00 96.44 74 LEU A N 1
ATOM 554 C CA . LEU A 1 74 ? -6.937 -14.204 3.912 1.00 96.44 74 LEU A CA 1
ATOM 555 C C . LEU A 1 74 ? -6.889 -13.223 2.735 1.00 96.44 74 LEU A C 1
ATOM 557 O O . LEU A 1 74 ? -6.050 -13.369 1.847 1.00 96.44 74 LEU A O 1
ATOM 561 N N . PHE A 1 75 ? -7.742 -12.200 2.741 1.00 95.44 75 PHE A N 1
ATOM 562 C CA . PHE A 1 75 ? -7.727 -11.149 1.731 1.00 95.44 75 PHE A CA 1
ATOM 563 C C . PHE A 1 75 ? -6.404 -10.369 1.741 1.00 95.44 75 PHE A C 1
ATOM 565 O O . PHE A 1 75 ? -5.807 -10.164 0.682 1.00 95.44 75 PHE A O 1
ATOM 572 N N . ALA A 1 76 ? -5.895 -9.999 2.919 1.00 94.69 76 ALA A N 1
ATOM 573 C CA . ALA A 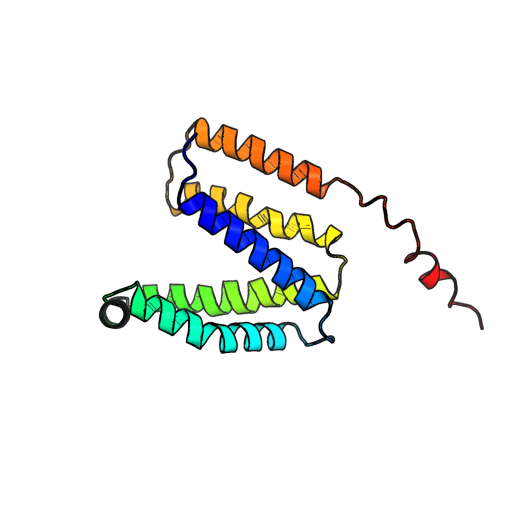1 76 ? -4.615 -9.306 3.048 1.00 94.69 76 ALA A CA 1
ATOM 574 C C . ALA A 1 76 ? -3.433 -10.167 2.558 1.00 94.69 76 ALA A C 1
ATOM 576 O O . ALA A 1 76 ? -2.567 -9.685 1.824 1.00 94.69 76 ALA A O 1
ATOM 577 N N . VAL A 1 77 ? -3.404 -11.454 2.915 1.00 93.56 77 VAL A N 1
ATOM 578 C CA . VAL A 1 77 ? -2.317 -12.370 2.535 1.00 93.56 77 VAL A CA 1
ATOM 579 C C . VAL A 1 77 ? -2.398 -12.756 1.057 1.00 93.56 77 VAL A C 1
ATOM 581 O O . VAL A 1 77 ? -1.419 -12.622 0.324 1.00 93.56 77 VAL A O 1
ATOM 584 N N . VAL A 1 78 ? -3.548 -13.231 0.589 1.00 95.31 78 VAL A N 1
ATOM 585 C CA . VAL A 1 78 ? -3.683 -13.784 -0.765 1.00 95.31 78 VAL A CA 1
ATOM 586 C C . VAL A 1 78 ? -3.963 -12.685 -1.782 1.00 95.31 78 VAL A C 1
ATOM 588 O O . VAL A 1 78 ? -3.260 -12.591 -2.788 1.00 95.31 78 VAL A O 1
ATOM 591 N N . GLY A 1 79 ? -4.962 -11.844 -1.518 1.00 94.69 79 GLY A N 1
ATOM 592 C CA . GLY A 1 79 ? -5.409 -10.806 -2.447 1.00 94.69 79 GLY A CA 1
ATOM 593 C C . GLY A 1 79 ? -4.413 -9.657 -2.563 1.00 94.69 79 GLY A C 1
ATOM 594 O O . GLY A 1 79 ? -3.971 -9.318 -3.661 1.00 94.69 79 GLY A O 1
ATOM 595 N N . VAL A 1 80 ? -4.019 -9.071 -1.434 1.00 93.31 80 VAL A N 1
ATOM 596 C CA . VAL A 1 80 ? -3.150 -7.884 -1.439 1.00 93.31 80 VAL A CA 1
ATOM 597 C C . VAL A 1 80 ? -1.678 -8.274 -1.586 1.00 93.31 80 VAL A C 1
ATOM 599 O O . VAL A 1 80 ? -0.991 -7.795 -2.490 1.00 93.31 80 VAL A O 1
ATOM 602 N N . SER A 1 81 ? -1.180 -9.158 -0.722 1.00 92.31 81 SER A N 1
ATOM 603 C CA . SER A 1 81 ? 0.248 -9.481 -0.650 1.00 92.31 81 SER A CA 1
ATOM 604 C C . SER A 1 81 ? 0.708 -10.393 -1.796 1.00 92.31 81 SER A C 1
ATOM 606 O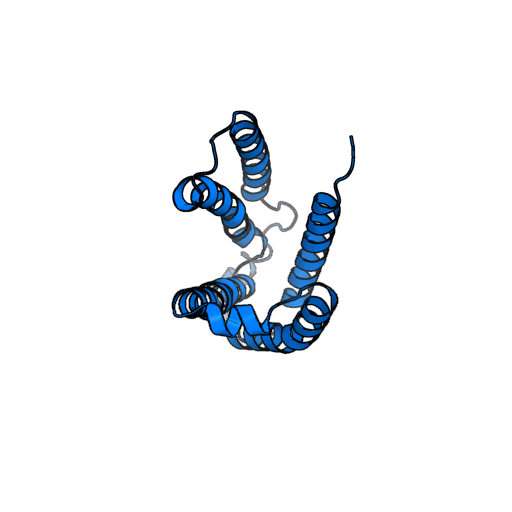 O . SER A 1 81 ? 1.545 -9.994 -2.606 1.00 92.31 81 SER A O 1
ATOM 608 N N . ILE A 1 82 ? 0.157 -11.600 -1.930 1.00 91.94 82 ILE A N 1
ATOM 609 C CA . ILE A 1 82 ? 0.620 -12.544 -2.960 1.00 91.94 82 ILE A CA 1
ATOM 610 C C . ILE A 1 82 ? 0.208 -12.078 -4.361 1.00 91.94 82 ILE A C 1
ATOM 612 O O . ILE A 1 82 ? 1.062 -11.975 -5.244 1.00 91.94 82 ILE A O 1
ATOM 616 N N . PHE A 1 83 ? -1.077 -11.791 -4.574 1.00 92.94 83 PHE A N 1
ATOM 617 C CA . PHE A 1 83 ? -1.584 -11.419 -5.893 1.00 92.94 83 PHE A CA 1
ATOM 618 C C . PHE A 1 83 ? -1.229 -9.972 -6.260 1.00 92.94 83 PHE A C 1
ATOM 620 O O . PHE A 1 83 ? -0.575 -9.751 -7.281 1.00 92.94 83 PHE A O 1
ATOM 627 N N . GLY A 1 84 ? -1.586 -8.996 -5.419 1.00 91.50 84 GLY A N 1
ATOM 628 C CA . GLY A 1 84 ? -1.332 -7.575 -5.675 1.00 91.50 84 GLY A CA 1
ATOM 629 C C . GLY A 1 84 ? 0.158 -7.245 -5.811 1.00 91.50 84 GLY A C 1
ATOM 630 O O . GLY A 1 84 ? 0.615 -6.858 -6.892 1.00 91.50 84 GLY A O 1
ATOM 631 N N . HIS A 1 85 ? 0.942 -7.434 -4.744 1.00 89.81 85 HIS A N 1
ATOM 632 C CA . HIS A 1 85 ? 2.376 -7.124 -4.789 1.00 89.81 85 HIS A CA 1
ATOM 633 C C . HIS A 1 85 ? 3.165 -8.088 -5.679 1.00 89.81 85 HIS A C 1
ATOM 635 O O . HIS A 1 85 ? 4.010 -7.636 -6.453 1.00 89.81 85 HIS A O 1
ATOM 641 N N . GLY A 1 86 ? 2.886 -9.395 -5.638 1.00 88.62 86 GLY A N 1
ATOM 642 C CA . GLY A 1 86 ? 3.564 -10.359 -6.513 1.00 88.62 86 GLY A CA 1
ATOM 643 C C . GLY A 1 86 ? 3.343 -10.062 -8.001 1.00 88.62 86 GLY A C 1
ATOM 644 O O . GLY A 1 86 ? 4.297 -10.095 -8.791 1.00 88.62 86 GLY A O 1
ATOM 645 N N . GLY A 1 87 ? 2.116 -9.692 -8.381 1.00 89.62 87 GLY A N 1
ATOM 646 C CA . GLY A 1 87 ? 1.791 -9.208 -9.720 1.00 89.62 87 GLY A CA 1
ATOM 647 C C . GLY A 1 87 ? 2.567 -7.936 -10.056 1.00 89.62 87 GLY A C 1
ATOM 648 O O . GLY A 1 87 ? 3.327 -7.909 -11.026 1.00 89.62 87 GLY A O 1
ATOM 649 N N . PHE A 1 88 ? 2.471 -6.910 -9.210 1.00 87.38 88 PHE A N 1
ATOM 650 C CA . PHE A 1 88 ? 3.159 -5.635 -9.419 1.00 87.38 88 PHE A CA 1
ATOM 651 C C . PHE A 1 88 ? 4.684 -5.784 -9.560 1.00 87.38 88 PHE A C 1
ATOM 653 O O . PHE A 1 88 ? 5.288 -5.213 -10.469 1.00 87.38 88 PHE A O 1
ATOM 660 N N . TYR A 1 89 ? 5.322 -6.613 -8.733 1.00 86.44 89 TYR A N 1
ATOM 661 C CA . TYR A 1 89 ? 6.761 -6.886 -8.810 1.00 86.44 89 TYR A CA 1
ATOM 662 C C . TYR A 1 89 ? 7.158 -7.652 -10.070 1.00 86.44 89 TYR A C 1
ATOM 664 O O . TYR A 1 89 ? 8.259 -7.458 -10.592 1.00 86.44 89 TYR A O 1
ATOM 672 N N . THR A 1 90 ? 6.272 -8.504 -10.583 1.00 85.50 90 THR A N 1
ATOM 673 C CA . THR A 1 90 ? 6.471 -9.154 -11.883 1.00 85.50 90 THR A CA 1
ATOM 674 C C . THR A 1 90 ? 6.454 -8.113 -13.003 1.00 85.50 90 THR A C 1
ATOM 676 O O . THR A 1 90 ? 7.321 -8.135 -13.878 1.00 85.50 90 THR A O 1
ATOM 679 N N . LEU A 1 91 ? 5.523 -7.158 -12.942 1.00 85.38 91 LEU A N 1
ATOM 680 C CA . LEU A 1 91 ? 5.418 -6.068 -13.909 1.00 85.38 91 LEU A CA 1
ATOM 681 C C . LEU A 1 91 ? 6.632 -5.126 -13.851 1.00 85.38 91 LEU A C 1
ATOM 683 O O . LEU A 1 91 ? 7.188 -4.826 -14.905 1.00 85.38 91 LEU A O 1
ATOM 687 N N . ILE A 1 92 ? 7.101 -4.739 -12.656 1.00 81.06 92 ILE A N 1
ATOM 688 C CA . ILE A 1 92 ? 8.301 -3.893 -12.457 1.00 81.06 92 ILE A CA 1
ATOM 689 C C . ILE A 1 92 ? 9.543 -4.457 -13.145 1.00 81.06 92 ILE A C 1
ATOM 691 O O . ILE A 1 92 ? 10.390 -3.699 -13.613 1.00 81.06 92 ILE A O 1
ATOM 695 N N . LYS A 1 93 ? 9.674 -5.783 -13.190 1.00 75.62 93 LYS A N 1
ATOM 696 C CA . LYS A 1 93 ? 10.818 -6.443 -13.829 1.00 75.62 93 LYS A CA 1
ATOM 697 C C . LYS A 1 93 ? 10.674 -6.538 -15.346 1.00 75.62 93 LYS A C 1
ATOM 699 O O . LYS A 1 93 ? 11.683 -6.686 -16.028 1.00 75.62 93 LYS A O 1
ATOM 704 N N . LYS A 1 94 ? 9.443 -6.500 -15.865 1.00 78.75 94 LYS A N 1
ATOM 705 C CA . LYS A 1 94 ? 9.136 -6.693 -17.289 1.00 78.75 94 LYS A CA 1
ATOM 706 C C . LYS A 1 94 ? 9.001 -5.378 -18.060 1.00 78.75 94 LYS A C 1
ATOM 708 O O . LYS A 1 94 ? 9.331 -5.344 -19.242 1.00 78.75 94 LYS A O 1
ATOM 713 N N . TYR A 1 95 ? 8.512 -4.325 -17.414 1.00 79.12 95 TYR A N 1
ATOM 714 C CA . TYR A 1 95 ? 8.207 -3.041 -18.040 1.00 79.12 95 TYR A CA 1
ATOM 715 C C . TYR A 1 95 ? 9.018 -1.908 -17.411 1.00 79.12 95 TYR A C 1
ATOM 717 O O . TYR A 1 95 ? 9.410 -1.971 -16.245 1.00 79.12 95 TYR A O 1
ATOM 725 N N . ASP A 1 96 ? 9.248 -0.843 -18.180 1.00 72.88 96 ASP A N 1
ATOM 726 C CA . ASP A 1 96 ? 9.813 0.384 -17.625 1.00 72.88 96 ASP A CA 1
ATOM 727 C C . ASP A 1 96 ? 8.887 0.963 -16.533 1.00 72.88 96 ASP A C 1
ATOM 729 O O . ASP A 1 96 ? 7.665 0.816 -16.597 1.00 72.88 96 ASP A O 1
ATOM 733 N N . ILE A 1 97 ? 9.458 1.654 -15.536 1.00 68.56 97 ILE A N 1
ATOM 734 C CA . ILE A 1 97 ? 8.672 2.253 -14.441 1.00 68.56 97 ILE A CA 1
ATOM 735 C C . ILE A 1 97 ? 7.681 3.281 -14.975 1.00 68.56 97 ILE A C 1
ATOM 737 O O . ILE A 1 97 ? 6.577 3.379 -14.440 1.00 68.56 97 ILE A O 1
ATOM 741 N N . SER A 1 98 ? 8.036 4.009 -16.036 1.00 71.94 98 SER A N 1
ATOM 742 C CA . SER A 1 98 ? 7.142 5.009 -16.618 1.00 71.94 98 SER A CA 1
ATOM 743 C C . SER A 1 98 ? 5.833 4.384 -17.112 1.00 71.94 98 SER A C 1
ATOM 745 O O . SER A 1 98 ? 4.774 4.967 -16.891 1.00 71.94 98 SER A O 1
ATOM 747 N N . LEU A 1 99 ? 5.878 3.164 -17.669 1.00 74.00 99 LEU A N 1
ATOM 748 C CA . LEU A 1 99 ? 4.689 2.431 -18.132 1.00 74.00 99 LEU A CA 1
ATOM 749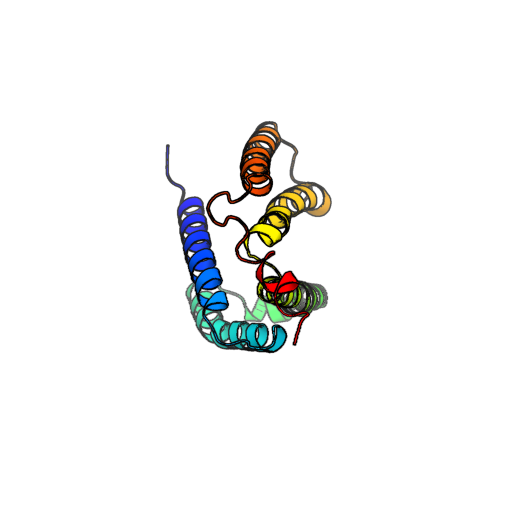 C C . LEU A 1 99 ? 3.825 1.895 -16.984 1.00 74.00 99 LEU A C 1
ATOM 751 O O . LEU A 1 99 ? 2.640 1.640 -17.172 1.00 74.00 99 LEU A O 1
ATOM 755 N N . LEU A 1 100 ? 4.407 1.719 -15.797 1.00 77.81 100 LEU A N 1
ATOM 756 C CA . LEU A 1 100 ? 3.706 1.215 -14.613 1.00 77.81 100 LEU A CA 1
ATOM 757 C C . LEU A 1 100 ? 3.136 2.324 -13.740 1.00 77.81 100 LEU A C 1
ATOM 759 O O . LEU A 1 100 ? 2.306 2.045 -12.874 1.00 77.81 100 LEU A O 1
ATOM 763 N N . SER A 1 101 ? 3.545 3.572 -13.974 1.00 75.56 101 SER A N 1
ATOM 764 C CA . SER A 1 101 ? 3.024 4.716 -13.234 1.00 75.56 101 SER A CA 1
ATOM 765 C C . SER A 1 101 ? 1.487 4.769 -13.234 1.00 75.56 101 SER A C 1
ATOM 767 O O . SER A 1 101 ? 0.939 4.833 -12.134 1.00 75.56 101 SER A O 1
ATOM 769 N N . PRO A 1 102 ? 0.747 4.580 -14.352 1.00 76.56 102 PRO A N 1
ATOM 770 C CA . PRO A 1 102 ? -0.717 4.657 -14.333 1.00 76.56 102 PRO A CA 1
ATOM 771 C C . PRO A 1 102 ? -1.367 3.557 -13.485 1.00 76.56 102 PRO A C 1
ATOM 773 O O . PRO A 1 102 ? -2.423 3.771 -12.899 1.00 76.56 102 PRO A O 1
ATOM 776 N N . LEU A 1 103 ? -0.724 2.391 -13.364 1.00 82.44 103 LEU A N 1
ATOM 777 C CA . LEU A 1 103 ? -1.228 1.295 -12.538 1.00 82.44 103 LEU A CA 1
ATOM 778 C C . LEU A 1 103 ? -1.203 1.664 -11.050 1.00 82.44 103 LEU A C 1
ATOM 780 O O . LEU A 1 103 ? -2.169 1.412 -10.337 1.00 82.44 103 LEU A O 1
ATOM 784 N N . THR A 1 104 ? -0.132 2.312 -10.584 1.00 79.12 104 THR A N 1
ATOM 785 C CA . THR A 1 104 ? -0.038 2.782 -9.186 1.00 79.12 104 THR A CA 1
ATOM 786 C C . THR A 1 104 ? -1.045 3.886 -8.862 1.00 79.12 104 THR A C 1
ATOM 788 O O . THR A 1 104 ? -1.456 4.050 -7.715 1.00 79.12 104 THR A O 1
ATOM 791 N N . LEU A 1 105 ? -1.492 4.601 -9.893 1.00 78.81 105 LEU A N 1
ATOM 792 C CA . LEU A 1 105 ? -2.477 5.670 -9.812 1.00 78.81 105 LEU A CA 1
ATOM 793 C C . LEU A 1 105 ? -3.923 5.152 -9.752 1.00 78.81 105 LEU A C 1
ATOM 795 O O . LEU A 1 105 ? -4.831 5.920 -9.445 1.00 78.81 105 LEU A O 1
ATOM 799 N N . MET A 1 106 ? -4.150 3.855 -9.974 1.00 84.88 106 MET A N 1
ATOM 800 C CA . MET A 1 106 ? -5.459 3.228 -9.757 1.00 84.88 106 MET A CA 1
ATOM 801 C C . MET A 1 106 ? -5.814 3.107 -8.274 1.00 84.88 106 MET A C 1
ATOM 803 O O . MET A 1 106 ? -6.994 3.120 -7.935 1.00 84.88 106 MET A O 1
ATOM 807 N N . THR A 1 107 ? -4.824 3.046 -7.380 1.00 86.25 107 THR A N 1
ATOM 808 C CA . THR A 1 107 ? -5.048 2.965 -5.929 1.00 86.25 107 THR A CA 1
ATOM 809 C C . THR A 1 107 ? -5.925 4.105 -5.392 1.00 86.25 107 THR A C 1
ATOM 811 O O . THR A 1 107 ? -6.941 3.801 -4.769 1.00 86.25 107 THR A O 1
ATOM 814 N N . PRO A 1 108 ? -5.623 5.401 -5.631 1.00 82.50 108 PRO A N 1
ATOM 815 C CA . PRO A 1 108 ? -6.487 6.486 -5.160 1.00 82.50 108 PRO A CA 1
ATOM 816 C C . PRO A 1 108 ? -7.877 6.483 -5.814 1.00 82.50 108 PRO A C 1
ATOM 818 O O . PRO A 1 108 ? -8.848 6.822 -5.145 1.00 82.50 108 PRO A O 1
ATOM 821 N N . VAL A 1 109 ? -8.000 6.063 -7.080 1.00 85.75 109 VAL A N 1
ATOM 822 C CA . VAL A 1 109 ? -9.303 5.950 -7.765 1.00 85.75 109 VAL A CA 1
ATOM 823 C C . VAL A 1 109 ? -10.187 4.928 -7.053 1.00 85.75 109 VAL A C 1
ATOM 825 O O . VAL A 1 109 ? -11.296 5.253 -6.632 1.00 85.75 109 VAL A O 1
ATOM 828 N N . TRP A 1 110 ? -9.678 3.709 -6.866 1.00 89.56 110 TRP A N 1
ATOM 829 C CA . TRP A 1 110 ? -10.414 2.652 -6.175 1.00 89.56 110 TRP A CA 1
ATOM 830 C C . TRP A 1 110 ? -10.646 2.969 -4.700 1.00 89.56 110 TRP A C 1
ATOM 832 O O . TRP A 1 110 ? -11.694 2.610 -4.177 1.00 89.56 110 TRP A O 1
ATOM 842 N N . GLY A 1 111 ? -9.729 3.688 -4.046 1.00 88.12 111 GLY A N 1
ATOM 843 C CA . GLY A 1 111 ? -9.914 4.164 -2.676 1.00 88.12 111 GLY A CA 1
ATOM 844 C C . GLY A 1 111 ? -11.166 5.028 -2.522 1.00 88.12 111 GLY A C 1
ATOM 845 O O . GLY A 1 111 ? -11.984 4.756 -1.648 1.00 88.12 111 GLY A O 1
ATOM 846 N N . VAL A 1 112 ? -11.368 6.008 -3.412 1.00 86.94 112 VAL A N 1
ATOM 847 C CA . VAL A 1 112 ? -12.581 6.848 -3.408 1.00 86.94 112 VAL A CA 1
ATOM 848 C C . VAL A 1 112 ? -13.826 6.023 -3.734 1.00 86.94 112 VAL A C 1
ATOM 850 O O . VAL A 1 112 ? -14.841 6.145 -3.050 1.00 86.94 112 VAL A O 1
ATOM 853 N N . VAL A 1 113 ? -13.753 5.153 -4.747 1.00 90.38 113 VAL A N 1
ATOM 854 C CA . VAL A 1 113 ? -14.886 4.295 -5.138 1.00 90.38 113 VAL A CA 1
ATOM 855 C C . VAL A 1 113 ? -15.318 3.396 -3.979 1.00 90.38 113 VAL A C 1
ATOM 857 O O . VAL A 1 113 ? -16.503 3.341 -3.661 1.00 90.38 113 VAL A O 1
ATOM 860 N N . PHE A 1 114 ? -14.381 2.720 -3.315 1.00 93.25 114 PHE A N 1
ATOM 861 C CA . PHE A 1 114 ? -14.692 1.846 -2.186 1.00 93.25 114 PHE A CA 1
ATOM 862 C C . PHE A 1 114 ? -15.109 2.620 -0.934 1.00 93.25 114 PHE A C 1
ATOM 864 O O . PHE A 1 114 ? -15.998 2.147 -0.231 1.00 93.25 114 PHE A O 1
ATOM 871 N N . GLY A 1 115 ? -14.561 3.812 -0.680 1.00 90.94 115 GLY A N 1
ATOM 872 C CA . GLY A 1 115 ? -15.038 4.696 0.391 1.00 90.94 115 GLY A CA 1
ATOM 873 C C . GLY A 1 115 ? -16.524 5.028 0.242 1.00 90.94 1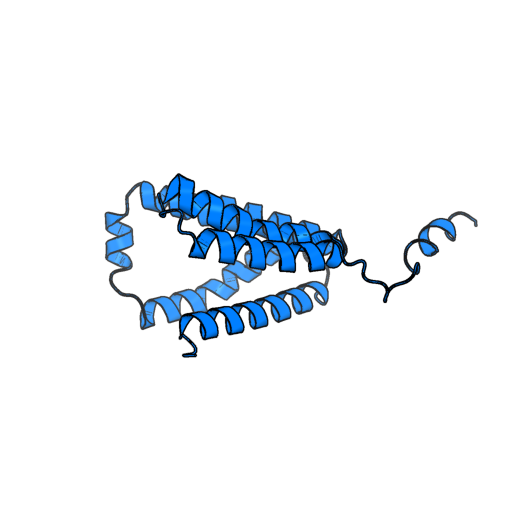15 GLY A C 1
ATOM 874 O O . GLY A 1 115 ? -17.308 4.866 1.175 1.00 90.94 115 GLY A O 1
ATOM 875 N N . ILE A 1 116 ? -16.946 5.382 -0.972 1.00 90.88 116 ILE A N 1
ATOM 876 C CA . ILE A 1 116 ? -18.351 5.692 -1.261 1.00 90.88 116 ILE A CA 1
ATOM 877 C C . ILE A 1 116 ? -19.216 4.423 -1.222 1.00 90.88 116 ILE A C 1
ATOM 879 O O . ILE A 1 116 ? -20.248 4.407 -0.560 1.00 90.88 116 ILE A O 1
ATOM 883 N N . VAL A 1 117 ? -18.816 3.357 -1.924 1.00 95.00 117 VAL A N 1
ATOM 884 C CA . VAL A 1 117 ? -19.670 2.173 -2.138 1.00 95.00 117 VAL A CA 1
ATOM 885 C C . VAL A 1 117 ? -19.712 1.241 -0.925 1.00 95.00 117 VAL A C 1
ATOM 887 O O . VAL A 1 117 ? -20.771 0.710 -0.607 1.00 95.00 117 VAL A O 1
ATOM 890 N N . LEU A 1 118 ? -18.575 1.004 -0.264 1.00 93.94 118 LEU A N 1
ATOM 891 C CA . LEU A 1 118 ? -18.472 0.039 0.838 1.00 93.94 118 LEU A CA 1
ATOM 892 C C . LEU A 1 118 ? -18.607 0.703 2.209 1.00 93.94 118 LEU A C 1
ATOM 894 O O . LEU A 1 118 ? -19.222 0.118 3.098 1.00 93.94 118 LEU A O 1
ATOM 898 N N . LEU A 1 119 ? -18.042 1.904 2.390 1.00 92.81 119 LEU A N 1
ATOM 899 C CA . LEU A 1 119 ? -18.094 2.625 3.670 1.00 92.81 119 LEU A CA 1
ATOM 900 C C . LEU A 1 119 ? -19.238 3.649 3.755 1.00 92.81 119 LEU A C 1
ATOM 902 O O . LEU A 1 119 ? -19.446 4.218 4.824 1.00 92.81 119 LEU A O 1
ATOM 906 N N . ASN A 1 120 ? -20.007 3.851 2.676 1.00 91.62 120 ASN A N 1
ATOM 907 C CA . ASN A 1 120 ? -21.069 4.861 2.591 1.00 91.62 120 ASN A CA 1
ATOM 908 C C . ASN A 1 120 ? -20.579 6.274 2.961 1.00 91.62 120 ASN A C 1
ATOM 910 O O . ASN A 1 120 ? -21.299 7.049 3.598 1.00 91.62 120 ASN A O 1
ATOM 914 N N . GLU A 1 121 ? -19.345 6.623 2.581 1.00 90.12 121 GLU A N 1
ATOM 915 C CA . GLU A 1 121 ? -18.821 7.965 2.827 1.00 90.12 121 GLU A CA 1
ATOM 916 C C . GLU A 1 121 ? -19.629 9.024 2.052 1.00 90.12 121 GLU A C 1
ATOM 918 O O . GLU A 1 121 ? -19.889 8.863 0.853 1.00 90.12 121 GLU A O 1
ATOM 923 N N . PRO A 1 122 ? -20.020 10.137 2.703 1.00 90.19 122 PRO A N 1
ATOM 924 C CA . PRO A 1 122 ? -20.830 11.157 2.059 1.00 90.19 122 PRO A CA 1
ATOM 925 C C . PRO A 1 122 ? -20.051 11.854 0.941 1.00 90.19 122 PRO A C 1
ATOM 927 O O . PRO A 1 122 ? -18.943 12.366 1.135 1.00 90.19 122 PRO A O 1
ATOM 930 N N . ILE A 1 123 ? -20.677 11.955 -0.233 1.00 91.06 123 ILE A N 1
ATOM 931 C CA . ILE A 1 123 ? -20.125 12.700 -1.364 1.00 91.06 123 ILE A CA 1
ATOM 932 C C . ILE A 1 123 ? -20.247 14.196 -1.065 1.00 91.06 123 ILE A C 1
ATOM 934 O O . ILE A 1 123 ? -21.300 14.810 -1.224 1.00 91.06 123 ILE A O 1
ATOM 938 N N . THR A 1 124 ? -19.146 14.793 -0.618 1.00 92.75 124 THR A N 1
ATOM 939 C CA . THR A 1 124 ? -19.063 16.232 -0.351 1.00 92.75 124 THR A CA 1
ATOM 940 C C . THR A 1 124 ? -18.436 16.977 -1.526 1.00 92.75 124 THR A C 1
ATOM 942 O O . THR A 1 124 ? -17.597 16.440 -2.252 1.00 92.75 124 THR A O 1
ATOM 945 N N . ALA A 1 125 ? -18.760 18.266 -1.672 1.00 92.56 125 ALA A N 1
ATOM 946 C CA . ALA A 1 125 ? -18.114 19.128 -2.666 1.00 92.56 125 ALA A CA 1
ATOM 947 C C . ALA A 1 125 ? -16.582 19.159 -2.500 1.00 92.56 125 ALA A C 1
ATOM 949 O O . ALA A 1 125 ? -15.845 19.183 -3.483 1.00 92.56 125 ALA A O 1
ATOM 950 N N . ARG A 1 126 ? -16.090 19.084 -1.255 1.00 89.31 126 ARG A N 1
ATOM 951 C CA . ARG A 1 126 ? -14.654 19.022 -0.954 1.00 89.31 126 ARG A CA 1
ATOM 952 C C . ARG A 1 126 ? -14.010 17.736 -1.473 1.00 89.31 126 ARG A C 1
ATOM 954 O O . ARG A 1 126 ? -12.914 17.805 -2.023 1.00 89.31 126 ARG A O 1
ATOM 961 N N . LEU A 1 127 ? -14.682 16.593 -1.322 1.00 87.50 127 LEU A N 1
ATOM 962 C CA . LEU A 1 127 ? -14.211 15.309 -1.842 1.00 87.50 127 LEU A CA 1
ATOM 963 C C . LEU A 1 127 ? -14.191 15.307 -3.373 1.00 87.50 127 LEU A C 1
ATOM 965 O O . LEU A 1 127 ? -13.192 14.893 -3.957 1.00 87.50 127 LEU A O 1
ATOM 969 N N . ILE A 1 128 ? -15.232 15.839 -4.020 1.00 89.31 128 ILE A N 1
ATOM 970 C CA . ILE A 1 128 ? -15.284 15.952 -5.485 1.00 89.31 128 ILE A CA 1
ATOM 971 C C . ILE A 1 128 ? -14.142 16.838 -5.994 1.00 89.31 128 ILE A C 1
ATOM 973 O O . ILE A 1 128 ? -13.351 16.399 -6.826 1.00 89.31 128 ILE A O 1
ATOM 977 N N . LEU A 1 129 ? -14.006 18.058 -5.464 1.00 92.94 129 LEU A N 1
ATOM 978 C CA . LEU A 1 129 ? -12.966 18.997 -5.896 1.00 92.94 129 LEU A CA 1
ATOM 979 C C . LEU A 1 129 ? -11.559 18.446 -5.638 1.00 92.94 129 LEU A C 1
ATOM 981 O O . LEU A 1 129 ? -10.707 18.488 -6.524 1.00 92.94 129 LEU A O 1
ATOM 985 N N . GLY A 1 130 ? -11.324 17.878 -4.451 1.00 87.81 130 GLY A N 1
ATOM 986 C CA . GLY A 1 130 ? -10.051 17.245 -4.109 1.00 87.81 130 GLY A CA 1
ATOM 987 C C . GLY A 1 130 ? -9.718 16.068 -5.026 1.00 87.81 130 GLY A C 1
ATOM 988 O O . GLY A 1 130 ? -8.574 15.948 -5.470 1.00 87.81 130 GLY A O 1
ATOM 989 N N . SER A 1 131 ? -10.716 15.248 -5.368 1.00 86.44 131 SER A N 1
ATOM 990 C CA . SER A 1 131 ? -10.561 14.121 -6.294 1.00 86.44 131 SER A CA 1
ATOM 991 C C . SER A 1 131 ? -10.245 14.602 -7.705 1.00 86.44 131 SER A C 1
ATOM 993 O O . SER A 1 131 ? -9.290 14.115 -8.299 1.00 86.44 131 SER A O 1
ATOM 995 N N . VAL A 1 132 ? -10.969 15.598 -8.226 1.00 89.56 132 VAL A N 1
ATOM 996 C CA . VAL A 1 132 ? -10.715 16.164 -9.562 1.00 89.56 132 VAL A CA 1
ATOM 997 C C . VAL A 1 132 ? -9.300 16.728 -9.652 1.00 89.56 132 VAL A C 1
ATOM 999 O O . VAL A 1 132 ? -8.573 16.391 -10.586 1.00 89.56 132 VAL A O 1
ATOM 1002 N N . ILE A 1 133 ? -8.876 17.535 -8.676 1.00 90.00 133 ILE A N 1
ATOM 1003 C CA . ILE A 1 133 ? -7.532 18.130 -8.657 1.00 90.00 133 ILE A CA 1
ATOM 1004 C C . ILE A 1 133 ? -6.459 17.034 -8.587 1.00 90.00 133 ILE A C 1
ATOM 1006 O O . ILE A 1 133 ? -5.516 17.038 -9.382 1.00 90.00 133 ILE A O 1
ATOM 1010 N N . SER A 1 134 ? -6.621 16.071 -7.675 1.00 84.94 134 SER A N 1
ATOM 1011 C CA . SER A 1 134 ? -5.641 15.000 -7.465 1.00 84.94 134 SER A CA 1
ATOM 1012 C C . SER A 1 134 ? -5.535 14.083 -8.684 1.00 84.94 134 SER A C 1
ATOM 1014 O O . SER A 1 134 ? -4.431 13.850 -9.175 1.00 84.94 134 SER A O 1
ATOM 1016 N N . LEU A 1 135 ? -6.669 13.614 -9.217 1.00 84.62 135 LEU A N 1
ATOM 1017 C CA . LEU A 1 135 ? -6.715 12.744 -10.395 1.00 84.62 135 LEU A CA 1
ATOM 1018 C C . LEU A 1 135 ? -6.224 13.457 -11.657 1.00 84.62 135 LEU A C 1
ATOM 1020 O O . LEU A 1 135 ? -5.561 12.828 -12.477 1.00 84.62 135 LEU A O 1
ATOM 1024 N N . SER A 1 136 ? -6.467 14.764 -11.797 1.00 87.19 136 SER A N 1
ATOM 1025 C CA . SER A 1 136 ? -5.935 15.547 -12.920 1.00 87.19 136 SER A CA 1
ATOM 1026 C C . SER A 1 136 ? -4.412 15.651 -12.866 1.00 87.19 136 SER A C 1
ATOM 1028 O O . SER A 1 136 ? -3.748 15.399 -13.869 1.00 87.19 136 SER A O 1
ATOM 1030 N N . GLY A 1 137 ? -3.830 15.967 -11.702 1.00 83.38 137 GLY A N 1
ATOM 1031 C CA . GLY A 1 137 ? -2.368 16.025 -11.554 1.00 83.38 137 GLY A CA 1
ATOM 1032 C C . GLY A 1 137 ? -1.707 14.673 -11.838 1.00 83.38 137 GLY A C 1
ATOM 1033 O O . GLY A 1 137 ? -0.716 14.580 -12.561 1.00 83.38 137 GLY A O 1
ATOM 1034 N N . VAL A 1 138 ? -2.329 13.613 -11.334 1.00 77.12 138 VAL A N 1
ATOM 1035 C CA . VAL A 1 138 ? -1.980 12.218 -11.599 1.00 77.12 138 VAL A CA 1
ATOM 1036 C C . VAL A 1 138 ? -2.039 11.877 -13.096 1.00 77.12 138 VAL A C 1
ATOM 1038 O O . VAL A 1 138 ? -1.085 11.317 -13.639 1.00 77.12 138 VAL A O 1
ATOM 1041 N N . PHE A 1 139 ? -3.118 12.256 -13.783 1.00 81.06 139 PHE A N 1
ATOM 1042 C CA . PHE A 1 139 ? -3.304 12.026 -15.216 1.00 81.06 139 PHE A CA 1
ATOM 1043 C C . PHE A 1 139 ? -2.253 12.759 -16.057 1.00 81.06 139 PHE A C 1
ATOM 1045 O O . PHE A 1 139 ? -1.673 12.174 -16.972 1.00 81.06 139 PHE A O 1
ATOM 1052 N N . VAL A 1 140 ? -1.938 14.009 -15.709 1.00 83.50 140 VAL A N 1
ATOM 1053 C CA . VAL A 1 140 ? -0.883 14.786 -16.377 1.00 83.50 140 VAL A CA 1
ATOM 1054 C C . VAL A 1 140 ? 0.469 14.079 -16.277 1.00 83.50 140 VAL A C 1
ATOM 1056 O O . VAL A 1 140 ? 1.189 14.005 -17.271 1.00 83.50 140 VAL A O 1
ATOM 1059 N N . ILE A 1 141 ? 0.812 13.519 -15.112 1.00 75.56 141 ILE A N 1
ATOM 1060 C CA . ILE A 1 141 ? 2.052 12.746 -14.937 1.00 75.56 141 ILE A CA 1
ATOM 1061 C C . ILE A 1 141 ? 2.023 11.471 -15.787 1.00 75.56 141 ILE A C 1
ATOM 1063 O O . ILE A 1 141 ? 3.015 11.166 -16.446 1.00 75.56 141 ILE A O 1
ATOM 1067 N N . ALA A 1 142 ? 0.895 10.758 -15.808 1.00 72.19 142 ALA A N 1
ATOM 1068 C CA . ALA A 1 142 ? 0.742 9.512 -16.556 1.00 72.19 142 ALA A CA 1
ATOM 1069 C C . ALA A 1 142 ? 0.886 9.695 -18.079 1.00 72.19 142 ALA A C 1
ATOM 1071 O O . ALA A 1 142 ? 1.469 8.844 -18.747 1.00 72.19 142 ALA A O 1
ATOM 1072 N N . VAL A 1 143 ? 0.375 10.801 -18.634 1.00 76.69 143 VAL A N 1
ATOM 1073 C CA . VAL A 1 143 ? 0.432 11.094 -20.081 1.00 76.69 143 VAL A CA 1
ATOM 1074 C C . VAL A 1 143 ? 1.751 11.765 -20.485 1.00 76.69 143 VAL A C 1
ATOM 1076 O O . VAL A 1 143 ? 2.125 11.766 -21.662 1.00 76.69 143 VAL A O 1
ATOM 1079 N N . ARG A 1 144 ? 2.507 12.319 -19.529 1.00 74.00 144 ARG A N 1
ATOM 1080 C CA . ARG A 1 144 ? 3.786 12.977 -19.807 1.00 74.00 144 ARG A CA 1
ATOM 1081 C C . ARG A 1 144 ? 4.832 11.955 -20.256 1.00 74.00 144 ARG A C 1
ATOM 1083 O O . ARG A 1 144 ? 5.463 11.277 -19.450 1.00 74.00 144 ARG A O 1
ATOM 1090 N N . GLN A 1 145 ? 5.074 11.905 -21.563 1.00 60.09 145 GLN A N 1
ATOM 1091 C CA . GLN A 1 145 ? 6.159 11.121 -22.147 1.00 60.09 145 GLN A CA 1
ATOM 1092 C C . GLN A 1 145 ? 7.517 11.567 -21.581 1.00 60.09 145 GLN A C 1
ATOM 1094 O O . GLN A 1 145 ? 7.848 12.757 -21.566 1.00 60.09 145 GLN A O 1
ATOM 1099 N N . ASN A 1 146 ? 8.313 10.599 -21.124 1.00 56.88 146 ASN A N 1
ATOM 1100 C CA . ASN A 1 146 ? 9.669 10.830 -20.641 1.00 56.88 146 ASN A CA 1
ATOM 1101 C C . ASN A 1 146 ? 10.602 11.133 -21.828 1.00 56.88 146 ASN A C 1
ATOM 1103 O O . ASN A 1 146 ? 11.182 10.228 -22.419 1.00 56.88 146 ASN A O 1
ATOM 1107 N N . LYS A 1 147 ? 10.727 12.412 -22.199 1.00 56.25 147 LYS A N 1
ATOM 1108 C CA . LYS A 1 147 ? 11.526 12.870 -23.355 1.00 56.25 147 LYS A CA 1
ATOM 1109 C C . LYS A 1 147 ? 13.049 12.748 -23.165 1.00 56.25 147 LYS A C 1
ATOM 1111 O O . LYS A 1 147 ? 13.796 13.005 -24.100 1.00 56.25 147 LYS A O 1
ATOM 1116 N N . THR A 1 148 ? 13.520 12.368 -21.976 1.00 53.50 148 THR A N 1
ATOM 1117 C CA . THR A 1 148 ? 14.949 12.237 -21.628 1.00 53.50 148 THR A CA 1
ATOM 1118 C C . THR A 1 148 ? 15.556 10.859 -21.920 1.00 53.50 148 THR A C 1
ATOM 1120 O O . THR A 1 148 ? 16.744 10.672 -21.678 1.00 53.50 148 THR A O 1
ATOM 1123 N N . LEU A 1 149 ? 14.798 9.910 -22.484 1.00 51.97 149 LEU A N 1
ATOM 1124 C CA . LEU A 1 149 ? 15.353 8.698 -23.104 1.00 51.97 149 LEU A CA 1
ATOM 1125 C C . LEU A 1 149 ? 14.849 8.581 -24.552 1.00 51.97 149 LEU A C 1
ATOM 1127 O O . LEU A 1 149 ? 13.849 7.905 -24.795 1.00 51.97 149 LEU A O 1
ATOM 1131 N N . PRO A 1 150 ? 15.518 9.239 -25.514 1.00 45.88 150 PRO A N 1
ATOM 1132 C CA . PRO A 1 150 ? 15.266 9.014 -26.928 1.00 45.88 150 PRO A CA 1
ATOM 1133 C C . PRO A 1 150 ? 15.830 7.641 -27.328 1.00 45.88 150 PRO A C 1
ATOM 1135 O O . PRO A 1 150 ? 17.006 7.360 -27.111 1.00 45.88 150 PRO A O 1
ATOM 1138 N N . ASP A 1 151 ? 14.974 6.777 -27.874 1.00 52.44 151 ASP A N 1
ATOM 1139 C CA . ASP A 1 151 ? 15.252 5.720 -28.865 1.00 52.44 151 ASP A CA 1
ATOM 1140 C C . ASP A 1 151 ? 16.381 4.683 -28.660 1.00 52.44 151 ASP A C 1
ATOM 1142 O O . ASP A 1 151 ? 16.568 3.813 -29.514 1.00 52.44 151 ASP A O 1
ATOM 1146 N N . ALA A 1 152 ? 17.085 4.638 -27.527 1.00 49.91 152 ALA A N 1
ATOM 1147 C CA . ALA A 1 152 ? 18.196 3.691 -27.346 1.00 49.91 152 ALA A CA 1
ATOM 1148 C C . ALA A 1 152 ? 17.761 2.206 -27.269 1.00 49.91 152 ALA A C 1
ATOM 1150 O O . ALA A 1 152 ? 18.568 1.306 -27.507 1.00 49.91 152 ALA A O 1
ATOM 1151 N N . ALA A 1 153 ? 16.491 1.921 -26.957 1.00 44.16 153 ALA A N 1
ATOM 1152 C CA . ALA A 1 153 ? 15.986 0.550 -26.820 1.00 44.16 153 ALA A CA 1
ATOM 1153 C C . ALA A 1 153 ? 15.375 -0.031 -28.111 1.00 44.16 153 ALA A C 1
ATOM 1155 O O . ALA A 1 153 ? 15.292 -1.253 -28.241 1.00 44.16 153 ALA A O 1
ATOM 1156 N N . ILE A 1 154 ? 14.971 0.810 -29.072 1.00 48.34 154 ILE A N 1
ATOM 1157 C CA . ILE A 1 154 ? 14.331 0.349 -30.317 1.00 48.34 154 ILE A CA 1
ATOM 1158 C C . ILE A 1 154 ? 15.388 -0.026 -31.367 1.00 48.34 154 ILE A C 1
ATOM 1160 O O . ILE A 1 154 ? 15.248 -1.044 -32.046 1.00 48.34 154 ILE A O 1
ATOM 1164 N N . VAL A 1 155 ? 16.510 0.699 -31.427 1.00 47.53 155 VAL A N 1
ATOM 1165 C CA . VAL A 1 155 ? 17.583 0.438 -32.407 1.00 47.53 155 VAL A CA 1
ATOM 1166 C C . VAL A 1 155 ? 18.328 -0.876 -32.122 1.00 47.53 155 VAL A C 1
ATOM 1168 O O . VAL A 1 155 ? 18.684 -1.606 -33.048 1.00 47.53 155 VAL A O 1
ATOM 1171 N N . LYS A 1 156 ? 18.491 -1.268 -30.849 1.00 42.22 156 LYS A N 1
ATOM 1172 C CA . LYS A 1 156 ? 19.249 -2.485 -30.494 1.00 42.22 156 LYS A CA 1
ATOM 1173 C C . LYS A 1 156 ? 18.551 -3.794 -30.893 1.00 42.22 156 LYS A C 1
ATOM 1175 O O . LYS A 1 156 ? 19.222 -4.811 -31.024 1.00 42.22 156 LYS A O 1
ATOM 1180 N N . LYS A 1 157 ? 17.232 -3.784 -31.127 1.00 44.50 157 LYS A N 1
ATOM 1181 C CA . LYS A 1 157 ? 16.479 -4.984 -31.542 1.00 44.50 157 LYS A CA 1
ATOM 1182 C C . LYS A 1 157 ? 16.401 -5.166 -33.065 1.00 44.50 157 LYS A C 1
ATOM 1184 O O . LYS A 1 157 ? 16.080 -6.260 -33.511 1.00 44.50 157 LYS A O 1
ATOM 1189 N N . MET A 1 158 ? 16.725 -4.132 -33.848 1.00 45.28 158 MET A N 1
ATOM 1190 C CA . MET A 1 158 ? 16.832 -4.226 -35.313 1.00 45.28 158 MET A CA 1
ATOM 1191 C C . MET A 1 158 ? 18.268 -4.484 -35.799 1.00 45.28 158 MET A C 1
ATOM 1193 O O . MET A 1 158 ? 18.449 -4.935 -36.923 1.00 45.28 158 MET A O 1
ATOM 1197 N N . GLY A 1 159 ? 19.287 -4.253 -34.960 1.00 47.06 159 GLY A N 1
ATOM 1198 C CA . GLY A 1 159 ? 20.699 -4.437 -35.325 1.00 47.06 159 GLY A CA 1
ATOM 1199 C C . GLY A 1 159 ? 21.302 -5.825 -35.068 1.00 47.06 159 GLY A C 1
ATOM 1200 O O . GLY A 1 159 ? 22.435 -6.054 -35.468 1.00 47.06 159 GLY A O 1
ATOM 1201 N N . SER A 1 160 ? 20.600 -6.756 -34.409 1.00 47.97 160 SER A N 1
ATOM 1202 C CA . SER A 1 160 ? 21.134 -8.102 -34.105 1.00 47.97 160 SER A CA 1
ATOM 1203 C C . SER A 1 160 ? 20.551 -9.214 -34.987 1.00 47.97 160 SER A C 1
ATOM 1205 O O . SER A 1 160 ? 20.527 -10.373 -34.581 1.00 47.97 160 SER A O 1
ATOM 1207 N N . GLY A 1 161 ? 20.026 -8.858 -36.161 1.00 49.06 161 GLY A N 1
ATOM 1208 C CA . GLY A 1 161 ? 19.430 -9.776 -37.135 1.00 49.06 161 GLY A CA 1
ATOM 1209 C C . GLY A 1 161 ? 20.293 -10.002 -38.377 1.00 49.06 161 GLY A C 1
ATOM 1210 O O . GLY A 1 161 ? 19.740 -10.116 -39.465 1.00 49.06 161 GLY A O 1
ATOM 1211 N N . GLY A 1 162 ? 21.622 -10.017 -38.252 1.00 46.75 162 GLY A N 1
ATOM 1212 C CA . GLY A 1 162 ? 22.494 -10.205 -39.411 1.00 46.75 162 GLY A CA 1
ATOM 1213 C C . GLY A 1 162 ? 23.960 -10.416 -39.059 1.00 46.75 162 GLY A C 1
ATOM 1214 O O . GLY A 1 162 ? 24.727 -9.463 -39.117 1.00 46.75 162 GLY A O 1
ATOM 1215 N N . SER A 1 163 ? 24.295 -11.659 -38.698 1.00 39.56 163 SER A N 1
ATOM 1216 C CA . SER A 1 163 ? 25.512 -12.427 -39.038 1.00 39.56 163 SER A CA 1
ATOM 1217 C C . SER A 1 163 ? 25.645 -13.594 -38.067 1.00 39.56 163 SER A C 1
ATOM 1219 O O . SER A 1 163 ? 25.824 -13.305 -36.861 1.00 39.56 163 SER A O 1
#

Foldseek 3Di:
DDCDPVNVVVVVVVVVVVVVLVVLVVDDDDQLQVVLVVVVVVVVVVVVVVCVVPPPCPVVCVVPVPVVVVVVVCCCVVVCRCPVRNVLSVCSVVDPVLQCLVVVVVVVVVVVVCCCPVVVDDDDPCNVVVCCVVVVVSVCSNPDDPPVDPDPVPVVVVPPPDD

Secondary structure (DSSP, 8-state):
-PPPHHHHHHHHHHHHHHHHHHHHHHS----HHHHHHHHHHHHHHHHHHHHHHH---HHHHHHH-HHHHHHHHHIIIIIIIIIIIHHHHHHHHHS-HHHHHHHHTHHHHHHHHHHHHHH-----HHHHHHHHHHHHHHHHHHH---TTS-SHHHHHHHSSS--